Protein 6GPZ (pdb70)

Foldseek 3Di:
DDDDDDDALVCLLPDDDDDDPPDDDVVVVNVVSVVVSVVRVVVVVVVVVVVVVVVVVVVVVD/DDDPDDDALVRLVPDDDDADVDDPDPVVVVVVSVVVNVVRVVVVVVVVVVVVVVVVVVVVVVD

Secondary structure (P-SEA, 3-state):
ccccccccaaaaaabbbbbccccccaaaaaaaaaaaaaaaaaaaaaaaaaaaaaaaaaaaacc/ccccccccaaaaacbbbbbccccccaaaaaaaaaaaaaaaaaaaaaaaaaaaaaaaaaaaac/ccc

InterPro domains:
  IPR007793 DivIVA [PF05103] (8-68)
  IPR007793 DivIVA [PTHR35794] (6-68)
  IPR011229 Cell cycle protein GpsB [MF_02011] (3-94)
  IPR011229 Cell cycle protein GpsB [PIRSF029938] (1-98)
  IPR019933 DivIVA domain [TIGR03544] (8-41)

Organism: Bacillus subtilis (strain 168) (NCBI:txid224308)

B-factor: mean 26.45, std 13.7, range [8.82, 88.57]

Structure (mmCIF, N/CA/C/O backbone):
data_6GPZ
#
_entry.id   6GPZ
#
_cell.length_a   26.577
_cell.length_b   31.415
_cell.length_c   81.032
_cell.angle_alpha   90.00
_cell.angle_beta   92.41
_cell.angle_gamma   90.00
#
_symmetry.space_group_name_H-M   'P 1 21 1'
#
loop_
_entity.id
_entity.type
_entity.pdbx_description
1 polymer 'Cell cycle protein GpsB'
2 polymer LmPBPA1
3 non-polymer 'ZINC ION'
4 non-polymer IMIDAZOLE
5 water water
#
loop_
_atom_site.group_PDB
_atom_site.id
_atom_site.type_symbol
_atom_site.label_atom_id
_atom_site.label_alt_id
_atom_site.label_comp_id
_atom_site.label_asym_id
_atom_site.label_entity_id
_atom_site.label_seq_id
_atom_site.pdbx_PDB_ins_code
_atom_site.Cartn_x
_atom_site.Cartn_y
_atom_site.Cartn_z
_atom_site.occupancy
_atom_site.B_iso_or_equiv
_atom_site.auth_seq_id
_atom_site.auth_comp_id
_atom_site.auth_asym_id
_atom_site.auth_atom_id
_atom_site.pdbx_PDB_model_num
ATOM 1 N N . GLY A 1 1 ? 18.941 10.981 8.795 1.00 45.97 -2 GLY B N 1
ATOM 2 C CA . GLY A 1 1 ? 18.932 9.545 8.554 1.00 43.29 -2 GLY B CA 1
ATOM 3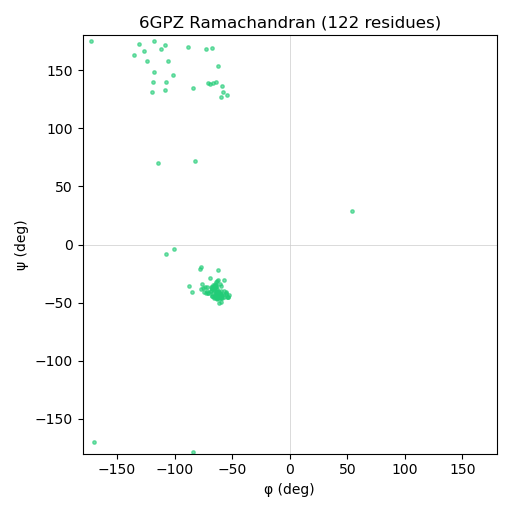 C C . GLY A 1 1 ? 17.937 8.720 9.376 1.00 39.66 -2 GLY B C 1
ATOM 4 O O . GLY A 1 1 ? 17.455 9.164 10.414 1.00 40.88 -2 GLY B O 1
ATOM 5 N N . HIS A 1 2 ? 17.689 7.498 8.894 1.00 34.50 -1 HIS B N 1
ATOM 6 C CA . HIS A 1 2 ? 16.785 6.556 9.548 1.00 32.00 -1 HIS B CA 1
ATOM 7 C C . HIS A 1 2 ? 17.397 6.035 10.835 1.00 30.24 -1 HIS B C 1
ATOM 8 O O . HIS A 1 2 ? 18.598 5.777 10.912 1.00 32.80 -1 HIS B O 1
ATOM 15 N N . MET A 1 3 ? 16.562 5.920 11.859 1.00 28.77 0 MET B N 1
ATOM 16 C CA . MET A 1 3 ? 16.953 5.466 13.179 1.00 36.30 0 MET B CA 1
ATOM 17 C C . MET A 1 3 ? 16.156 4.214 13.481 1.00 25.22 0 MET B C 1
ATOM 18 O O . MET A 1 3 ? 14.932 4.210 13.319 1.00 30.77 0 MET B O 1
ATOM 23 N N . LYS A 1 4 ? 16.838 3.182 13.937 1.00 26.23 5 LYS B N 1
ATOM 24 C CA . LYS A 1 4 ? 16.182 1.914 14.203 1.00 32.19 5 LYS B CA 1
ATOM 25 C C . LYS A 1 4 ? 15.922 1.758 15.700 1.00 26.79 5 LYS B C 1
ATOM 26 O O . LYS A 1 4 ? 16.679 2.262 16.535 1.00 30.84 5 LYS B O 1
ATOM 28 N N . VAL A 1 5 ? 14.810 1.109 16.034 1.00 23.15 6 VAL B N 1
ATOM 29 C CA . VAL A 1 5 ? 14.550 0.756 17.430 1.00 20.34 6 VAL B CA 1
ATOM 30 C C . VAL A 1 5 ? 15.154 -0.609 17.777 1.00 25.48 6 VAL B C 1
ATOM 31 O O . VAL A 1 5 ? 15.564 -1.371 16.895 1.00 30.14 6 VAL B O 1
ATOM 35 N N . LYS A 1 6 ? 15.170 -0.945 19.074 1.00 26.01 7 LYS B N 1
ATOM 36 C CA . LYS A 1 6 ? 15.759 -2.204 19.518 1.00 24.50 7 LYS B CA 1
ATOM 37 C C . LYS A 1 6 ? 14.779 -3.372 19.428 1.00 26.92 7 LYS B C 1
ATOM 38 O O . LYS A 1 6 ? 15.158 -4.479 19.014 1.00 33.28 7 LYS B O 1
ATOM 41 N N . LEU A 1 7 ? 13.523 -3.140 19.790 1.00 20.64 8 LEU B N 1
ATOM 42 C CA . LEU A 1 7 ? 12.498 -4.180 19.915 1.00 18.52 8 LEU B CA 1
ATOM 43 C C . LEU A 1 7 ? 11.412 -4.047 18.860 1.00 22.52 8 LEU B C 1
ATOM 44 O O . LEU A 1 7 ? 11.257 -3.039 18.179 1.00 23.84 8 LEU B O 1
ATOM 49 N N . SER A 1 8 ? 10.588 -5.077 18.750 1.00 28.51 9 SER B N 1
ATOM 50 C CA . SER A 1 8 ? 9.425 -5.029 17.881 1.00 28.44 9 SER B CA 1
ATOM 51 C C . SER A 1 8 ? 8.188 -5.396 18.676 1.00 26.27 9 SER B C 1
ATOM 52 O O . SER A 1 8 ? 8.289 -5.992 19.745 1.00 23.87 9 SER B O 1
ATOM 55 N N . ALA A 1 9 ? 7.011 -5.133 18.096 1.00 22.73 10 ALA B N 1
ATOM 56 C CA . ALA A 1 9 ? 5.771 -5.583 18.741 1.00 21.37 10 ALA B CA 1
ATOM 57 C C . ALA A 1 9 ? 5.800 -7.088 19.038 1.00 22.61 10 ALA B C 1
ATOM 58 O O . ALA A 1 9 ? 5.416 -7.526 20.142 1.00 22.28 10 ALA B O 1
ATOM 60 N N . LYS A 1 10 ? 6.251 -7.907 18.061 1.00 27.00 11 LYS B N 1
ATOM 61 C CA . LYS A 1 10 ? 6.264 -9.361 18.273 1.00 22.69 11 LYS B CA 1
ATOM 62 C C . LYS A 1 10 ? 7.244 -9.766 19.368 1.00 24.44 11 LYS B C 1
ATOM 63 O O . LYS A 1 10 ? 6.945 -10.667 20.161 1.00 27.07 11 LYS B O 1
ATOM 66 N N . GLU A 1 11 ? 8.406 -9.096 19.449 1.00 22.13 12 GLU B N 1
ATOM 67 C CA . GLU A 1 11 ? 9.371 -9.437 20.480 1.00 26.86 12 GLU B CA 1
ATOM 68 C C . GLU A 1 11 ? 8.825 -9.142 21.872 1.00 24.23 12 GLU B C 1
ATOM 69 O O . GLU A 1 11 ? 9.116 -9.879 22.824 1.00 25.95 12 GLU B O 1
ATOM 71 N N . ILE A 1 12 ? 8.017 -8.089 22.006 1.00 17.14 13 ILE B N 1
ATOM 72 C CA . ILE A 1 12 ? 7.416 -7.786 23.321 1.00 16.49 13 ILE B CA 1
ATOM 73 C C . ILE A 1 12 ? 6.276 -8.757 23.636 1.00 17.73 13 ILE B C 1
ATOM 74 O O . ILE A 1 12 ? 6.118 -9.205 24.783 1.00 20.39 13 ILE B O 1
ATOM 79 N N . LEU A 1 13 ? 5.493 -9.132 22.625 1.00 20.85 14 LEU B N 1
ATOM 80 C CA . LEU A 1 13 ? 4.455 -10.140 22.832 1.00 23.33 14 LEU B CA 1
ATOM 81 C C . LEU A 1 13 ? 5.046 -11.432 23.355 1.00 27.27 14 LEU B C 1
ATOM 82 O O . LEU A 1 13 ? 4.458 -12.087 24.228 1.00 27.89 14 LEU B O 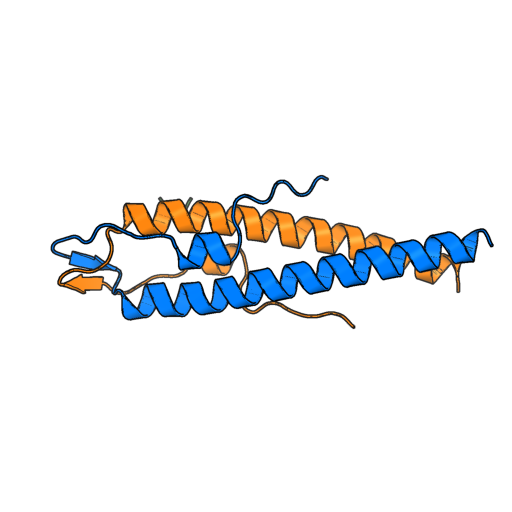1
ATOM 87 N N . GLU A 1 14 ? 6.205 -11.818 22.838 1.00 23.96 15 GLU B N 1
ATOM 88 C CA . GLU A 1 14 ? 6.730 -13.156 23.061 1.00 30.27 15 GLU B CA 1
ATOM 89 C C . GLU A 1 14 ? 7.818 -13.231 24.136 1.00 26.70 15 GLU B C 1
ATOM 90 O O . GLU A 1 14 ? 8.292 -14.329 24.443 1.00 26.75 15 GLU B O 1
ATOM 96 N N . LYS A 1 15 ? 8.225 -12.086 24.701 1.00 25.69 16 LYS B N 1
ATOM 97 C CA . LYS A 1 15 ? 9.250 -12.067 25.729 1.00 24.16 16 LYS B CA 1
ATOM 98 C C . LYS A 1 15 ? 8.817 -12.930 26.892 1.00 27.31 16 LYS B C 1
ATOM 99 O O . LYS A 1 15 ? 7.694 -12.792 27.409 1.00 23.27 16 LYS B O 1
ATOM 105 N N . GLU A 1 16 ? 9.709 -13.801 27.349 1.00 22.92 17 GLU B N 1
ATOM 106 C CA . GLU A 1 16 ? 9.416 -14.595 28.540 1.00 22.07 17 GLU B CA 1
ATOM 107 C C . GLU A 1 16 ? 10.283 -14.057 29.671 1.00 26.80 17 GLU B C 1
ATOM 108 O O . GLU A 1 16 ? 11.470 -13.768 29.458 1.00 27.54 17 GLU B O 1
ATOM 111 N N . PHE A 1 17 ? 9.692 -13.838 30.846 1.00 17.19 18 PHE B N 1
ATOM 112 C CA . PHE A 1 17 ? 10.483 -13.417 32.006 1.00 15.42 18 PHE B CA 1
ATOM 113 C C . PHE A 1 17 ? 10.592 -14.571 32.979 1.00 17.70 18 PHE B C 1
ATOM 114 O O . PHE A 1 17 ? 9.601 -15.240 33.237 1.00 20.87 18 PHE B O 1
ATOM 122 N N . LYS A 1 18 ? 11.762 -14.746 33.567 1.00 13.31 19 LYS B N 1
ATOM 123 C CA . LYS A 1 18 ? 11.772 -15.737 34.622 1.00 14.81 19 LYS B CA 1
ATOM 124 C C . LYS A 1 18 ? 11.056 -15.176 35.836 1.00 11.82 19 LYS B C 1
ATOM 125 O O . LYS A 1 18 ? 10.750 -13.978 35.922 1.00 11.60 19 LYS B O 1
ATOM 131 N N . THR A 1 19 ? 10.790 -16.069 36.766 1.00 11.63 20 THR B N 1
ATOM 132 C CA . THR A 1 19 ? 10.054 -15.686 37.980 1.00 10.41 20 THR B CA 1
ATOM 133 C C . THR A 1 19 ? 10.981 -15.671 39.180 1.00 13.49 20 THR B C 1
ATOM 134 O O . THR A 1 19 ? 12.153 -16.107 39.135 1.00 14.20 20 THR B O 1
ATOM 138 N N . GLY A 1 20 ? 10.406 -15.164 40.290 1.00 9.09 21 GLY B N 1
ATOM 139 C CA . GLY A 1 20 ? 11.143 -15.173 41.551 1.00 10.93 21 GLY B CA 1
ATOM 140 C C . GLY A 1 20 ? 10.256 -14.726 42.680 1.00 11.86 21 GLY B C 1
ATOM 141 O O . GLY A 1 20 ? 9.124 -14.292 42.455 1.00 11.83 21 GLY B O 1
ATOM 142 N N . VAL A 1 21 ? 10.812 -14.805 43.891 1.00 10.69 22 VAL B N 1
ATOM 143 C CA . VAL A 1 21 ? 10.058 -14.383 45.094 1.00 11.80 22 VAL B CA 1
ATOM 144 C C . VAL A 1 21 ? 9.761 -12.879 45.003 1.00 12.22 22 VAL B C 1
ATOM 145 O O . VAL A 1 21 ? 10.607 -12.054 44.621 1.00 12.47 22 VAL B O 1
ATOM 149 N N . ARG A 1 22 ? 8.545 -12.512 45.409 1.00 12.43 23 ARG B N 1
ATOM 150 C CA . ARG A 1 22 ? 8.100 -11.095 45.405 1.00 12.98 23 ARG B CA 1
ATOM 151 C C . ARG A 1 22 ? 8.282 -10.443 44.029 1.00 13.34 23 ARG B C 1
ATOM 152 O O . ARG A 1 22 ? 8.478 -9.212 43.895 1.00 13.86 23 ARG B O 1
ATOM 160 N N . GLY A 1 23 ? 8.220 -11.227 42.959 1.00 10.84 24 GLY B N 1
ATOM 161 C CA . GLY A 1 23 ? 8.205 -10.651 41.642 1.00 12.25 24 GLY B CA 1
ATOM 162 C C . GLY A 1 23 ? 6.899 -9.876 41.377 1.00 10.19 24 GLY B C 1
ATOM 163 O O . GLY A 1 23 ? 5.906 -9.897 42.109 1.00 11.19 24 GLY B O 1
ATOM 164 N N . TYR A 1 24 ? 6.939 -9.129 40.269 1.00 10.42 25 TYR B N 1
ATOM 165 C CA . TYR A 1 24 ? 5.760 -8.366 39.873 1.00 11.11 25 TYR B CA 1
ATOM 166 C C . TYR A 1 24 ? 4.656 -9.313 39.428 1.00 11.67 25 TYR B C 1
ATOM 167 O O . TYR A 1 24 ? 4.913 -10.288 38.725 1.00 11.23 25 TYR B O 1
ATOM 176 N N . LYS A 1 25 ? 3.416 -9.023 39.845 1.00 11.55 26 LYS B N 1
ATOM 177 C CA . LYS A 1 25 ? 2.256 -9.816 39.470 1.00 12.39 26 LYS B CA 1
ATOM 178 C C . LYS A 1 25 ? 2.181 -9.931 37.961 1.00 11.61 26 LYS B C 1
ATOM 179 O O . LYS A 1 25 ? 2.222 -8.927 37.267 1.00 14.23 26 LYS B O 1
ATOM 183 N N . GLN A 1 26 ? 2.055 -11.156 37.472 1.00 13.43 27 GLN B N 1
ATOM 184 C CA . GLN A 1 26 ? 2.188 -11.362 36.030 1.00 13.31 27 GLN B CA 1
ATOM 185 C C . GLN A 1 26 ? 1.119 -10.636 35.263 1.00 14.01 27 GLN B C 1
ATOM 186 O O . GLN A 1 26 ? 1.402 -10.024 34.241 1.00 13.88 27 GLN B O 1
ATOM 192 N N . GLU A 1 27 ? -0.124 -10.685 35.717 1.00 13.91 28 GLU B N 1
ATOM 193 C CA . GLU A 1 27 ? -1.155 -10.060 34.914 1.00 16.82 28 GLU B CA 1
ATOM 194 C C . GLU A 1 27 ? -0.940 -8.561 34.837 1.00 12.72 28 GLU B C 1
ATOM 195 O O . GLU A 1 27 ? -1.277 -7.969 33.814 1.00 15.95 28 GLU B O 1
ATOM 201 N N . ASP A 1 28 ? -0.463 -7.927 35.931 1.00 13.91 29 ASP B N 1
ATOM 202 C CA . ASP A 1 28 ? -0.231 -6.460 35.914 1.00 11.72 29 ASP B CA 1
ATOM 203 C C . ASP A 1 28 ? 0.806 -6.129 34.830 1.00 13.55 29 ASP B C 1
ATOM 204 O O . ASP A 1 28 ? 0.681 -5.119 34.123 1.00 14.76 29 ASP B O 1
ATOM 209 N N . VAL A 1 29 ? 1.896 -6.883 34.788 1.00 11.94 30 VAL B N 1
ATOM 210 C CA . VAL A 1 29 ? 2.917 -6.628 33.779 1.00 11.36 30 VAL B CA 1
ATOM 211 C C . VAL A 1 29 ? 2.367 -6.907 32.389 1.00 12.25 30 VAL B C 1
ATOM 212 O O . VAL A 1 29 ? 2.562 -6.122 31.433 1.00 13.22 30 VAL B O 1
ATOM 216 N N . ASP A 1 30 ? 1.684 -8.036 32.219 1.00 11.24 31 ASP B N 1
ATOM 217 C CA . ASP A 1 30 ? 1.262 -8.439 30.880 1.00 12.49 31 ASP B CA 1
ATOM 218 C C . ASP A 1 30 ? 0.232 -7.458 30.288 1.00 13.67 31 ASP B C 1
ATOM 219 O O . ASP A 1 30 ? 0.302 -7.134 29.083 1.00 13.99 31 ASP B O 1
ATOM 224 N N . GLU A 1 31 ? -0.693 -6.956 31.122 1.00 13.50 32 GLU B N 1
ATOM 225 C CA . GLU A 1 31 ? -1.704 -6.001 30.654 1.00 12.26 32 GLU B CA 1
ATOM 226 C C . GLU A 1 31 ? -1.043 -4.700 30.228 1.00 13.64 32 GLU B C 1
ATOM 227 O O . GLU A 1 31 ? -1.500 -4.041 29.284 1.00 15.24 32 GLU B O 1
ATOM 233 N N . PHE A 1 32 ? 0.005 -4.313 30.933 1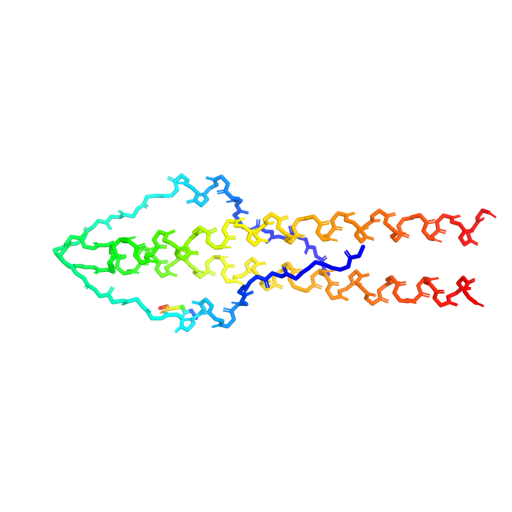.00 12.64 33 PHE B N 1
ATOM 234 C CA . PHE A 1 32 ? 0.683 -3.070 30.591 1.00 13.85 33 PHE B CA 1
ATOM 235 C C . PHE A 1 32 ? 1.514 -3.244 29.326 1.00 13.91 33 PHE B C 1
ATOM 236 O O . PHE A 1 32 ? 1.534 -2.334 28.454 1.00 12.94 33 PHE B O 1
ATOM 244 N N . LEU A 1 33 ? 2.199 -4.394 29.208 1.00 12.32 34 LEU B N 1
ATOM 245 C CA . LEU A 1 33 ? 2.926 -4.676 27.975 1.00 13.50 34 LEU B CA 1
ATOM 246 C C . LEU A 1 33 ? 1.968 -4.754 26.800 1.00 15.09 34 LEU B C 1
ATOM 247 O O . LEU A 1 33 ? 2.353 -4.367 25.685 1.00 14.51 34 LEU B O 1
ATOM 252 N N . ASP A 1 34 ? 0.711 -5.179 27.009 1.00 12.49 35 ASP B N 1
ATOM 253 C CA . ASP A 1 34 ? -0.202 -5.216 25.862 1.00 13.80 35 ASP B CA 1
ATOM 254 C C . ASP A 1 34 ? -0.454 -3.811 25.324 1.00 15.88 35 ASP B C 1
ATOM 255 O O . ASP A 1 34 ? -0.642 -3.633 24.116 1.00 16.16 35 ASP B O 1
ATOM 260 N N . MET A 1 35 ? -0.493 -2.818 26.208 1.00 13.05 36 MET B N 1
ATOM 261 C CA . MET A 1 35 ? -0.676 -1.437 25.764 1.00 15.52 36 MET B CA 1
ATOM 262 C C . MET A 1 35 ? 0.543 -0.966 25.010 1.00 15.87 36 MET B C 1
ATOM 263 O O . MET A 1 35 ? 0.406 -0.265 24.005 1.00 16.19 36 MET B O 1
ATOM 268 N N . ILE A 1 36 ? 1.731 -1.335 25.496 1.00 14.56 37 ILE B N 1
ATOM 269 C CA . ILE A 1 36 ? 2.995 -1.022 24.800 1.00 12.46 37 ILE B CA 1
ATOM 270 C C . ILE A 1 36 ? 3.013 -1.644 23.413 1.00 16.51 37 ILE B C 1
ATOM 271 O O . ILE A 1 36 ? 3.468 -1.013 22.442 1.00 13.20 37 ILE B O 1
ATOM 276 N N . ILE A 1 37 ? 2.572 -2.893 23.291 1.00 13.92 38 ILE B N 1
ATOM 277 C CA . ILE A 1 37 ? 2.564 -3.562 21.992 1.00 15.92 38 ILE B CA 1
ATOM 278 C C . ILE A 1 37 ? 1.731 -2.768 20.996 1.00 18.19 38 ILE B C 1
ATOM 279 O O . ILE A 1 37 ? 2.132 -2.562 19.833 1.00 17.47 38 ILE B O 1
ATOM 284 N N . LYS A 1 38 ? 0.575 -2.287 21.422 1.00 15.93 39 LYS B N 1
ATOM 285 C CA . LYS A 1 38 ? -0.265 -1.539 20.485 1.00 15.87 39 LYS B CA 1
ATOM 286 C C . LYS A 1 38 ? 0.420 -0.243 20.074 1.00 21.31 39 LYS B C 1
ATOM 287 O O . LYS A 1 38 ? 0.311 0.184 18.920 1.00 21.38 39 LYS B O 1
ATOM 290 N N . ASP A 1 39 ? 1.151 0.393 21.007 1.00 16.20 40 ASP B N 1
ATOM 291 C CA . ASP A 1 39 ? 1.918 1.598 20.647 1.00 16.87 40 ASP B CA 1
ATOM 292 C C . ASP A 1 39 ? 3.029 1.265 19.656 1.00 18.25 40 ASP B C 1
ATOM 293 O O . ASP A 1 39 ? 3.245 1.997 18.679 1.00 16.69 40 ASP B O 1
ATOM 298 N N . TYR A 1 40 ? 3.767 0.187 19.878 1.00 14.66 41 TYR B N 1
ATOM 299 C CA . TYR A 1 40 ? 4.748 -0.204 18.852 1.00 16.80 41 TYR B CA 1
ATOM 300 C C . TYR A 1 40 ? 4.083 -0.378 17.483 1.00 19.15 41 TYR B C 1
ATOM 301 O O . TYR A 1 40 ? 4.655 0.040 16.473 1.00 18.57 41 TYR B O 1
ATOM 310 N N . GLU A 1 41 ? 2.893 -1.001 17.429 1.00 16.39 42 GLU B N 1
ATOM 311 C CA . GLU A 1 41 ? 2.212 -1.181 16.147 1.00 18.65 42 GLU B CA 1
ATOM 312 C C . GLU A 1 41 ? 1.840 0.172 15.535 1.00 18.27 42 GLU B C 1
ATOM 313 O O . GLU A 1 41 ? 2.021 0.379 14.316 1.00 17.59 42 GLU B O 1
ATOM 319 N N . THR A 1 42 ? 1.363 1.119 16.367 1.00 17.41 43 THR B N 1
ATOM 320 C CA . THR A 1 42 ? 0.984 2.453 15.887 1.00 17.46 43 THR B CA 1
ATOM 321 C C . THR A 1 42 ? 2.206 3.219 15.377 1.00 18.79 43 THR B C 1
ATOM 322 O O . THR A 1 42 ? 2.172 3.822 14.279 1.00 18.78 43 THR B O 1
ATOM 326 N N . PHE A 1 43 ? 3.307 3.180 16.133 1.00 17.56 44 PHE B N 1
ATOM 327 C CA . PHE A 1 43 ? 4.522 3.868 15.726 1.00 20.46 44 PHE B CA 1
ATOM 328 C C . PHE A 1 43 ? 5.025 3.287 14.418 1.00 27.12 44 PHE B C 1
ATOM 329 O O . PHE A 1 43 ? 5.386 4.036 13.505 1.00 20.53 44 PHE B O 1
ATOM 337 N N . HIS A 1 44 ? 5.063 1.951 14.320 1.00 18.02 45 HIS B N 1
ATOM 338 C CA . HIS A 1 44 ? 5.611 1.319 13.126 1.00 20.18 45 HIS B CA 1
ATOM 339 C C . HIS A 1 44 ? 4.762 1.650 11.902 1.00 22.08 45 HIS B C 1
ATOM 340 O O . HIS A 1 44 ? 5.298 1.968 10.823 1.00 22.81 45 HIS B O 1
ATOM 347 N N . GLN A 1 45 ? 3.434 1.622 12.055 1.00 25.21 46 GLN B N 1
ATOM 348 C CA . GLN A 1 45 ? 2.542 1.975 10.948 1.00 24.47 46 GLN B CA 1
ATOM 349 C C . GLN A 1 45 ? 2.739 3.416 10.505 1.00 24.52 46 GLN B C 1
ATOM 350 O O . GLN A 1 45 ? 2.720 3.707 9.296 1.00 27.67 46 GLN B O 1
ATOM 353 N N . GLU A 1 46 ? 2.939 4.345 11.438 1.00 21.64 47 GLU B N 1
ATOM 354 C CA . GLU A 1 46 ? 3.057 5.728 10.980 1.00 26.90 47 GLU B CA 1
ATOM 355 C C . GLU A 1 46 ? 4.398 5.961 10.298 1.00 22.94 47 GLU B C 1
ATOM 356 O O . GLU A 1 46 ? 4.487 6.746 9.344 1.00 21.75 47 GLU B O 1
ATOM 362 N N . ILE A 1 47 ? 5.453 5.326 10.807 1.00 22.85 48 ILE B N 1
ATOM 363 C CA . ILE A 1 47 ? 6.759 5.424 10.137 1.00 20.51 48 ILE B CA 1
ATOM 364 C C . ILE A 1 47 ? 6.704 4.797 8.749 1.00 22.36 48 ILE B C 1
ATOM 365 O O . ILE A 1 47 ? 7.291 5.337 7.801 1.00 25.02 48 ILE B O 1
ATOM 370 N N . GLU A 1 48 ? 6.011 3.665 8.591 1.00 21.20 49 GLU B N 1
ATOM 371 C CA . GLU A 1 48 ? 5.901 3.065 7.256 1.00 25.59 49 GLU B CA 1
ATOM 372 C C . GLU A 1 48 ? 5.216 4.031 6.281 1.00 26.39 49 GLU B C 1
ATOM 373 O O . GLU A 1 48 ? 5.649 4.195 5.124 1.00 27.30 49 GLU B O 1
ATOM 379 N N . GLU A 1 49 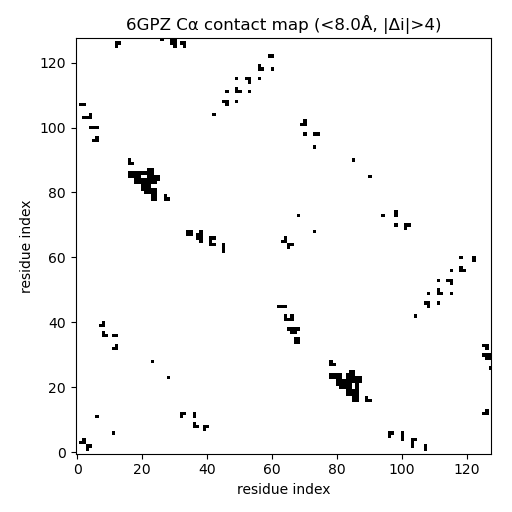? 4.161 4.703 6.755 1.00 26.80 50 GLU B N 1
ATOM 380 C CA . GLU A 1 49 ? 3.414 5.674 5.965 1.00 24.88 50 GLU B CA 1
ATOM 381 C C . GLU A 1 49 ? 4.260 6.905 5.658 1.00 24.62 50 GLU B C 1
ATOM 382 O O . GLU A 1 49 ? 4.277 7.391 4.515 1.00 27.90 50 GLU B O 1
ATOM 388 N N . LEU A 1 50 ? 4.977 7.417 6.655 1.00 24.84 51 LEU B N 1
ATOM 389 C CA . LEU A 1 50 ? 5.816 8.579 6.407 1.00 25.51 51 LEU B CA 1
ATOM 390 C C . LEU A 1 50 ? 6.980 8.231 5.507 1.00 26.92 51 LEU B C 1
ATOM 391 O O . LEU A 1 50 ? 7.378 9.063 4.703 1.00 24.14 51 LEU B O 1
ATOM 396 N N . GLN A 1 51 ? 7.563 7.031 5.629 1.00 22.83 52 GLN B N 1
ATOM 397 C CA . GLN A 1 51 ? 8.702 6.720 4.739 1.00 22.18 52 GLN B CA 1
ATOM 398 C C . GLN A 1 51 ? 8.260 6.488 3.287 1.00 26.63 52 GLN B C 1
ATOM 399 O O . GLN A 1 51 ? 8.977 6.865 2.356 1.00 28.47 52 GLN B O 1
ATOM 405 N N . GLN A 1 52 ? 7.103 5.866 3.063 1.00 26.69 53 GLN B N 1
ATOM 406 C CA . GLN A 1 52 ? 6.606 5.729 1.696 1.00 29.75 53 GLN B CA 1
ATOM 407 C C . GLN A 1 52 ? 6.304 7.093 1.088 1.00 28.92 53 GLN B C 1
ATOM 408 O O . GLN A 1 52 ? 6.547 7.312 -0.099 1.00 30.62 53 GLN B O 1
ATOM 411 N N . GLU A 1 53 ? 5.793 8.029 1.901 1.00 29.51 54 GLU B N 1
ATOM 412 C CA . GLU A 1 53 ? 5.533 9.377 1.411 1.00 28.46 54 GLU B CA 1
ATOM 413 C C . GLU A 1 53 ? 6.836 10.090 1.092 1.00 27.54 54 GLU B C 1
ATOM 414 O O . GLU A 1 53 ? 6.941 10.749 0.053 1.00 28.92 54 GLU B O 1
ATOM 420 N N . ASN A 1 54 ? 7.834 9.949 1.967 1.00 27.79 55 ASN B N 1
ATOM 421 C CA . ASN A 1 54 ? 9.163 10.523 1.761 1.00 27.63 55 ASN B CA 1
ATOM 422 C C . ASN A 1 54 ? 9.774 10.035 0.454 1.00 26.82 55 ASN B C 1
ATOM 423 O O . ASN A 1 54 ? 10.351 10.826 -0.309 1.00 27.11 55 ASN B O 1
ATOM 428 N N . LEU A 1 55 ? 9.678 8.727 0.189 1.00 27.55 56 LEU B N 1
ATOM 429 C CA . LEU A 1 55 ? 10.173 8.192 -1.081 1.00 30.15 56 LEU B CA 1
ATOM 430 C C . LEU A 1 55 ? 9.460 8.817 -2.272 1.00 31.33 56 LEU B C 1
ATOM 431 O O . LEU A 1 55 ? 10.104 9.175 -3.274 1.00 36.22 56 LEU B O 1
ATOM 436 N N . GLN A 1 56 ? 8.136 8.970 -2.194 1.00 33.73 57 GLN B N 1
ATOM 437 C CA . GLN A 1 56 ? 7.399 9.564 -3.315 1.00 34.47 57 GLN B CA 1
ATOM 438 C C . GLN A 1 56 ? 7.822 11.019 -3.556 1.00 33.91 57 GLN B C 1
ATOM 439 O O . GLN A 1 56 ? 8.018 11.440 -4.709 1.00 38.56 57 GLN B O 1
ATOM 441 N N . LEU A 1 57 ? 7.973 11.805 -2.479 1.00 31.78 58 LEU B N 1
ATOM 442 C CA . LEU A 1 57 ? 8.352 13.215 -2.613 1.00 33.42 58 LEU B CA 1
ATOM 443 C C . LEU A 1 57 ? 9.749 13.370 -3.212 1.00 31.63 58 LEU B C 1
ATOM 444 O O . LEU A 1 57 ? 9.982 14.215 -4.101 1.00 32.62 58 LEU B O 1
ATOM 449 N N . LYS A 1 58 ? 10.697 12.564 -2.726 1.00 35.07 59 LYS B N 1
ATOM 450 C CA . LYS A 1 58 ? 12.053 12.586 -3.266 1.00 30.42 59 LYS B CA 1
ATOM 451 C C . LYS A 1 58 ? 12.073 12.176 -4.718 1.00 32.73 59 LYS B C 1
ATOM 452 O O . LYS A 1 58 ? 12.907 12.678 -5.498 1.00 35.39 59 LYS B O 1
ATOM 456 N N . LYS A 1 59 ? 11.153 11.293 -5.118 1.00 34.11 60 LYS B N 1
ATOM 457 C CA . LYS A 1 59 ? 11.113 10.913 -6.534 1.00 36.94 60 LYS B CA 1
ATOM 458 C C . LYS A 1 59 ? 10.603 12.049 -7.410 1.00 38.32 60 LYS B C 1
ATOM 459 O O . LYS A 1 59 ? 11.142 12.277 -8.503 1.00 39.99 60 LYS B O 1
ATOM 461 N N . GLN A 1 60 ? 9.560 12.769 -6.977 1.00 38.02 61 GLN B N 1
ATOM 462 C CA . GLN A 1 60 ? 9.098 13.904 -7.779 1.00 39.69 61 GLN B CA 1
ATOM 463 C C . GLN A 1 60 ? 10.202 14.950 -7.948 1.00 41.20 61 GLN B C 1
ATOM 464 O O . GLN A 1 60 ? 10.327 15.583 -9.007 1.00 41.95 61 GLN B O 1
ATOM 467 N N . LEU A 1 61 ? 11.016 15.142 -6.913 1.00 36.36 62 LEU B N 1
ATOM 468 C CA . LEU A 1 61 ? 12.069 16.149 -6.919 1.00 35.78 62 LEU B CA 1
ATOM 469 C C . LEU A 1 61 ? 13.276 15.699 -7.731 1.00 43.81 62 LEU B C 1
ATOM 470 O O . LEU A 1 61 ? 14.064 16.546 -8.167 1.00 36.94 62 LEU B O 1
ATOM 475 N N . GLU A 1 62 ? 13.413 14.399 -7.971 1.00 37.04 63 GLU B N 1
ATOM 476 C CA . GLU A 1 62 ? 14.381 13.875 -8.912 1.00 38.64 63 GLU B CA 1
ATOM 477 C C . GLU A 1 62 ? 13.773 13.863 -10.307 1.00 41.39 63 GLU B C 1
ATOM 478 O O . GLU A 1 62 ? 14.515 14.002 -11.278 1.00 58.59 63 GLU B O 1
ATOM 484 N N . GLY B 1 1 ? -2.874 6.424 9.084 1.00 71.25 -2 GLY A N 1
ATOM 485 C CA . GLY B 1 1 ? -3.903 6.806 10.043 1.00 72.31 -2 GLY A CA 1
ATOM 486 C C . GLY B 1 1 ? -3.435 7.785 11.110 1.00 74.88 -2 GLY A C 1
ATOM 487 O O . GLY B 1 1 ? -2.431 8.462 10.929 1.00 88.57 -2 GLY A O 1
ATOM 488 N N . HIS B 1 2 ? -4.153 7.865 12.231 1.00 63.43 -1 HIS A N 1
ATOM 489 C CA . HIS B 1 2 ? -3.800 8.820 13.274 1.00 57.85 -1 HIS A CA 1
ATOM 490 C C . HIS B 1 2 ? -2.717 8.251 14.188 1.00 61.87 -1 HIS A C 1
ATOM 491 O O . HIS B 1 2 ? -2.223 7.133 14.012 1.00 66.68 -1 HIS A O 1
ATOM 498 N N . MET B 1 3 ? -2.346 9.033 15.190 1.00 62.79 0 MET A N 1
ATOM 499 C CA . MET B 1 3 ? -1.338 8.628 16.159 1.00 62.93 0 MET A CA 1
ATOM 500 C C . MET B 1 3 ? -2.013 8.499 17.521 1.00 58.08 0 MET A C 1
ATOM 501 O O . MET B 1 3 ? -1.795 9.318 18.426 1.00 58.62 0 MET A O 1
ATOM 506 N N . LYS B 1 4 ? -2.855 7.468 17.654 1.00 50.14 5 LYS A N 1
ATOM 507 C CA . LYS B 1 4 ? -3.517 7.142 18.922 1.00 49.51 5 LYS A CA 1
ATOM 508 C C . LYS B 1 4 ? -2.574 6.326 1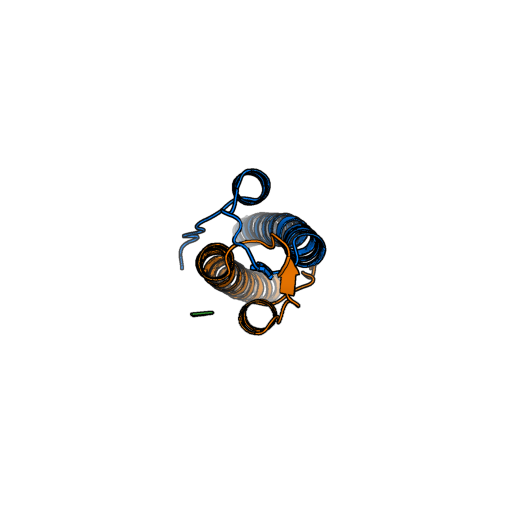9.819 1.00 38.39 5 LYS A C 1
ATOM 509 O O . LYS B 1 4 ? -2.763 5.134 20.070 1.00 45.03 5 LYS A O 1
ATOM 511 N N . VAL B 1 5 ? -1.562 7.012 20.334 1.00 35.07 6 VAL A N 1
ATOM 512 C CA . VAL B 1 5 ? -0.560 6.415 21.218 1.00 30.53 6 VAL A CA 1
ATOM 513 C C . VAL B 1 5 ? -1.064 6.394 22.668 1.00 28.98 6 VAL A C 1
ATOM 514 O O . VAL B 1 5 ? -1.634 7.364 23.178 1.00 39.78 6 VAL A O 1
ATOM 518 N N . LYS B 1 6 ? -0.883 5.274 23.330 1.00 22.06 7 LYS A N 1
ATOM 519 C CA . LYS B 1 6 ? -1.496 5.066 24.650 1.00 27.92 7 LYS A CA 1
ATOM 520 C C . LYS B 1 6 ? -0.632 5.580 25.789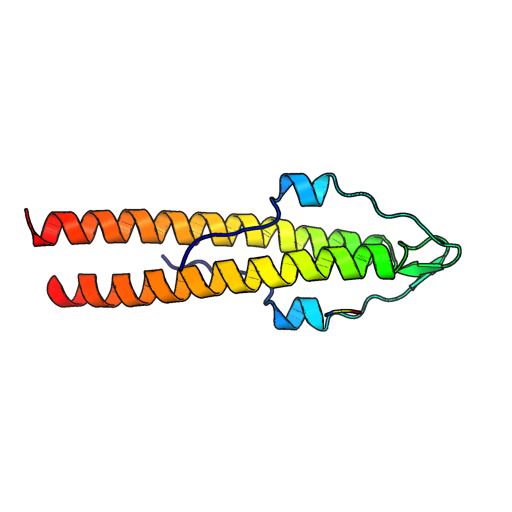 1.00 31.03 7 LYS A C 1
ATOM 521 O O . LYS B 1 6 ? -1.154 6.056 26.80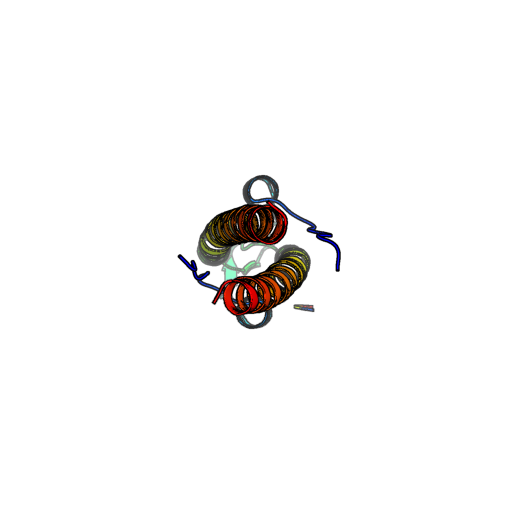8 1.00 31.58 7 LYS A O 1
ATOM 527 N N . LEU B 1 7 ? 0.680 5.460 25.663 1.00 19.03 8 LEU A N 1
ATOM 528 C CA . LEU B 1 7 ? 1.594 5.687 26.782 1.00 20.00 8 LEU A CA 1
ATOM 529 C C . LEU B 1 7 ? 2.720 6.620 26.371 1.00 23.58 8 LEU A C 1
ATOM 530 O O . LEU B 1 7 ? 2.839 7.042 25.232 1.00 22.81 8 LEU A O 1
ATOM 535 N N . SER B 1 8 ? 3.508 7.010 27.363 1.00 26.04 9 SER A N 1
ATOM 536 C CA . SER B 1 8 ? 4.635 7.897 27.177 1.00 24.53 9 SER A CA 1
ATOM 537 C C . SER B 1 8 ? 5.759 7.303 27.963 1.00 20.90 9 SER A C 1
ATOM 538 O O . SER B 1 8 ? 5.533 6.471 28.831 1.00 18.71 9 SER A O 1
ATOM 541 N N . ALA B 1 9 ? 6.974 7.726 27.676 1.00 19.94 10 ALA A N 1
ATOM 542 C CA . ALA B 1 9 ? 8.101 7.205 28.444 1.00 19.05 10 ALA A CA 1
ATOM 543 C C . ALA B 1 9 ? 7.929 7.522 29.927 1.00 17.13 10 ALA A C 1
ATOM 544 O O . ALA B 1 9 ? 8.241 6.691 30.787 1.00 15.73 10 ALA A O 1
ATOM 546 N N . LYS B 1 10 ? 7.437 8.737 30.230 1.00 16.19 11 LYS A N 1
ATOM 547 C CA . LYS B 1 10 ? 7.216 9.101 31.643 1.00 15.76 11 LYS A CA 1
ATOM 548 C C . LYS B 1 10 ? 6.181 8.173 32.305 1.00 16.10 11 LYS A C 1
ATOM 549 O O . LYS B 1 10 ? 6.359 7.762 33.459 1.00 14.17 11 LYS A O 1
ATOM 555 N N . GLU B 1 11 ? 5.086 7.826 31.604 1.00 15.11 12 GLU A N 1
ATOM 556 C CA . GLU B 1 11 ? 4.095 6.912 32.190 1.00 14.66 12 GLU A CA 1
ATOM 557 C C . GLU B 1 11 ? 4.681 5.531 32.431 1.00 13.27 12 GLU A C 1
ATOM 558 O O . GLU B 1 11 ? 4.334 4.839 33.411 1.00 13.68 12 GLU A O 1
ATOM 564 N N . ILE B 1 12 ? 5.610 5.128 31.583 1.00 13.09 13 ILE A N 1
ATOM 565 C CA . ILE B 1 12 ? 6.236 3.825 31.797 1.00 12.11 13 ILE A CA 1
ATOM 566 C C . ILE B 1 12 ? 7.161 3.863 33.018 1.00 14.29 13 ILE A C 1
ATOM 567 O O . ILE B 1 12 ? 7.191 2.957 33.837 1.00 14.69 13 ILE A O 1
ATOM 572 N N . LEU B 1 13 ? 7.917 4.937 33.173 1.00 13.16 14 LEU A N 1
ATOM 573 C CA . LEU B 1 13 ? 8.737 5.103 34.362 1.00 14.12 14 LEU A CA 1
ATOM 574 C C . LEU B 1 13 ? 7.900 5.114 35.637 1.00 15.93 14 LEU A C 1
ATOM 575 O O . LEU B 1 13 ? 8.286 4.544 36.671 1.00 14.88 14 LEU A O 1
ATOM 580 N N . GLU B 1 14 ? 6.775 5.810 35.614 1.00 12.19 15 GLU A N 1
ATOM 581 C CA . GLU B 1 14 ? 5.964 5.983 36.830 1.00 12.31 15 GLU A CA 1
ATOM 582 C C . GLU B 1 14 ? 5.122 4.747 37.190 1.00 11.66 15 GLU A C 1
ATOM 583 O O . GLU B 1 14 ? 4.734 4.612 38.363 1.00 13.03 15 GLU A O 1
ATOM 589 N N . LYS B 1 15 ? 4.853 3.844 36.231 1.00 12.20 16 LYS A N 1
ATOM 590 C CA . LYS B 1 15 ? 3.991 2.684 36.473 1.00 10.93 16 LYS A CA 1
ATOM 591 C C . LYS B 1 15 ? 4.521 1.806 37.585 1.00 10.27 16 LYS A C 1
ATOM 592 O O . LYS B 1 15 ? 5.724 1.524 37.660 1.00 11.39 16 LYS A O 1
ATOM 598 N N . GLU B 1 16 ? 3.615 1.369 38.448 1.00 11.18 17 GLU A N 1
ATOM 599 C CA . GLU B 1 16 ? 3.963 0.445 39.519 1.00 12.02 17 GLU A CA 1
ATOM 600 C C . GLU B 1 16 ? 3.181 -0.822 39.301 1.00 14.30 17 GLU A C 1
ATOM 601 O O . GLU B 1 16 ? 2.095 -0.803 38.738 1.00 14.71 17 GLU A O 1
ATOM 607 N N . PHE B 1 17 ? 3.768 -1.941 39.702 1.00 13.35 18 PHE A N 1
ATOM 608 C CA . PHE B 1 17 ? 3.086 -3.223 39.640 1.00 11.06 18 PHE A CA 1
ATOM 609 C C . PHE B 1 17 ? 2.961 -3.798 41.039 1.00 13.54 18 PHE A C 1
ATOM 610 O O . PHE B 1 17 ? 3.902 -3.728 41.819 1.00 16.53 18 PHE A O 1
ATOM 618 N N . LYS B 1 18 ? 1.824 -4.383 41.311 1.00 10.88 19 LYS A N 1
ATOM 619 C CA . LYS B 1 18 ? 1.715 -5.144 42.560 1.00 11.71 19 LYS A CA 1
ATOM 620 C C . LYS B 1 18 ? 2.699 -6.309 42.539 1.00 16.41 19 LYS A C 1
ATOM 621 O O . LYS B 1 18 ? 3.045 -6.813 41.471 1.00 16.97 19 LYS A O 1
ATOM 624 N N . THR B 1 19 ? 3.126 -6.753 43.736 1.00 14.44 20 THR A N 1
ATOM 625 C CA . THR B 1 19 ? 3.974 -7.941 43.803 1.00 16.83 20 THR A CA 1
ATOM 626 C C . THR B 1 19 ? 3.140 -9.095 44.312 1.00 18.75 20 THR A C 1
ATOM 627 O O . THR B 1 19 ? 2.100 -8.890 44.914 1.00 18.40 20 THR A O 1
ATOM 631 N N . GLY B 1 20 ? 3.591 -10.317 44.007 1.00 12.81 21 GLY A N 1
ATOM 632 C CA . GLY B 1 20 ? 2.964 -11.508 44.564 1.00 13.78 21 GLY A CA 1
ATOM 633 C C . GLY B 1 20 ? 3.974 -12.264 45.408 1.00 14.13 21 GLY A C 1
ATOM 634 O O . GLY B 1 20 ? 5.141 -11.880 45.504 1.00 16.93 21 GLY A O 1
ATOM 635 N N . VAL B 1 21 ? 3.507 -13.319 46.053 1.00 12.78 22 VAL A N 1
ATOM 636 C CA . VAL B 1 21 ? 4.490 -14.190 46.707 1.00 14.61 22 VAL A CA 1
ATOM 637 C C . VAL B 1 21 ? 5.545 -14.586 45.698 1.00 14.80 22 VAL A C 1
ATOM 638 O O . VAL B 1 21 ? 6.742 -14.694 46.010 1.00 13.26 22 VAL A O 1
ATOM 642 N N . ARG B 1 22 ? 5.089 -14.931 44.480 1.00 12.69 23 ARG A N 1
ATOM 643 C CA . ARG B 1 22 ? 5.957 -15.035 43.302 1.00 12.23 23 ARG A CA 1
ATOM 644 C C . ARG B 1 22 ? 5.428 -14.139 42.198 1.00 11.63 23 ARG A C 1
ATOM 645 O O . ARG B 1 22 ? 4.216 -13.837 42.135 1.00 14.85 23 ARG A O 1
ATOM 653 N N . GLY B 1 23 ? 6.324 -13.789 41.298 1.00 11.08 24 GLY A N 1
ATOM 654 C CA . GLY B 1 23 ? 5.944 -13.028 40.107 1.00 10.69 24 GLY A CA 1
ATOM 655 C C . GLY B 1 23 ? 7.092 -12.978 39.149 1.00 10.40 24 GLY A C 1
ATOM 656 O O . GLY B 1 23 ? 8.094 -13.636 39.350 1.00 10.87 24 GLY A O 1
ATOM 657 N N . TYR B 1 24 ? 6.962 -12.145 38.099 1.00 10.07 25 TYR A N 1
ATOM 658 C CA . TYR B 1 24 ? 8.102 -11.969 37.198 1.00 11.05 25 TYR A CA 1
ATOM 659 C C . TYR B 1 24 ? 9.266 -11.265 37.909 1.00 9.37 25 TYR A C 1
ATOM 660 O O . TYR B 1 24 ? 9.088 -10.305 38.689 1.00 10.26 25 TYR A O 1
ATOM 669 N N . LYS B 1 25 ? 10.472 -11.721 37.652 1.00 9.55 26 LYS A N 1
ATOM 670 C CA . LYS B 1 25 ? 11.616 -11.184 38.354 1.00 11.68 26 LYS A CA 1
ATOM 671 C C . LYS B 1 25 ? 11.712 -9.678 38.072 1.00 10.51 26 LYS A C 1
ATOM 672 O O . LYS B 1 25 ? 11.709 -9.263 36.905 1.00 11.87 26 LYS A O 1
ATOM 678 N N . GLN B 1 26 ? 11.786 -8.874 39.123 1.00 8.82 27 GLN A N 1
ATOM 679 C CA . GLN B 1 26 ? 11.690 -7.427 38.906 1.00 9.98 27 GLN A CA 1
ATOM 680 C C . GLN B 1 26 ? 12.841 -6.875 38.065 1.00 12.86 27 GLN A C 1
ATOM 681 O O . GLN B 1 26 ? 12.652 -5.958 37.248 1.00 10.56 27 GLN A O 1
ATOM 687 N N . GLU B 1 27 ? 14.052 -7.393 38.285 1.00 9.85 28 GLU A N 1
ATOM 688 C CA . GLU B 1 27 ? 15.216 -6.943 37.531 1.00 10.99 28 GLU A CA 1
ATOM 689 C C . GLU B 1 27 ? 14.964 -7.066 36.029 1.00 11.27 28 GLU A C 1
ATOM 690 O O . GLU B 1 27 ? 15.231 -6.129 35.262 1.00 11.64 28 GLU A O 1
ATOM 696 N N . ASP B 1 28 ? 14.420 -8.194 35.625 1.00 12.06 29 ASP A N 1
ATOM 697 C CA . ASP B 1 28 ? 14.273 -8.521 34.214 1.00 14.03 29 ASP A CA 1
ATOM 698 C C . ASP B 1 28 ? 13.183 -7.675 33.576 1.00 12.18 29 ASP A C 1
ATOM 699 O O . ASP B 1 28 ? 13.343 -7.207 32.427 1.00 13.15 29 ASP A O 1
ATOM 704 N N . VAL B 1 29 ? 12.069 -7.488 34.290 1.00 10.28 30 VAL A N 1
ATOM 705 C CA . VAL B 1 29 ? 11.020 -6.624 33.767 1.00 9.38 30 VAL A CA 1
ATOM 706 C C . VAL B 1 29 ? 11.535 -5.189 33.660 1.00 11.43 30 VAL A C 1
ATOM 707 O O . VAL B 1 29 ? 11.329 -4.530 32.638 1.00 11.22 30 VAL A O 1
ATOM 711 N N . ASP B 1 30 ? 12.199 -4.691 34.701 1.00 10.48 31 ASP A N 1
ATOM 712 C CA . ASP B 1 30 ? 12.621 -3.274 34.674 1.00 10.25 31 ASP A CA 1
ATOM 713 C C . ASP B 1 30 ? 13.620 -3.041 33.531 1.00 10.61 31 ASP A C 1
ATOM 714 O O . ASP B 1 30 ? 13.626 -1.979 32.884 1.00 11.08 31 ASP A O 1
ATOM 719 N N . GLU B 1 31 ? 14.553 -3.991 33.321 1.00 11.66 32 GLU A N 1
ATOM 720 C CA . GLU B 1 31 ? 15.554 -3.782 32.284 1.00 11.97 32 GLU A CA 1
ATOM 721 C C . GLU B 1 31 ? 14.929 -3.841 30.908 1.00 11.57 32 GLU A C 1
ATOM 722 O O . GLU B 1 31 ? 15.383 -3.124 29.981 1.00 12.75 32 GLU A O 1
ATOM 728 N N . PHE B 1 32 ? 13.843 -4.614 30.771 1.00 11.32 33 PHE A N 1
ATOM 729 C CA . PHE B 1 32 ? 13.118 -4.641 29.491 1.00 11.13 33 PHE A CA 1
ATOM 730 C C . PHE B 1 32 ? 12.371 -3.332 29.277 1.00 11.29 33 PHE A C 1
ATOM 731 O O . PHE B 1 32 ? 12.374 -2.791 28.156 1.00 11.75 33 PHE A O 1
ATOM 739 N N . LEU B 1 33 ? 11.780 -2.796 30.355 1.00 10.38 34 LEU A N 1
ATOM 740 C CA . LEU B 1 33 ? 11.128 -1.468 30.279 1.00 9.52 34 LEU A CA 1
ATOM 741 C C . LEU B 1 33 ? 12.126 -0.394 29.893 1.00 10.19 34 LEU A C 1
ATOM 742 O O . LEU B 1 33 ? 11.756 0.565 29.175 1.00 12.97 34 LEU A O 1
ATOM 747 N N . ASP B 1 34 ? 13.387 -0.525 30.332 1.00 10.94 35 ASP A N 1
ATOM 748 C CA . ASP B 1 34 ? 14.377 0.505 29.974 1.00 12.31 35 ASP A CA 1
ATOM 749 C C . ASP B 1 34 ? 14.578 0.516 28.486 1.00 13.84 35 ASP A C 1
ATOM 750 O O . ASP B 1 34 ? 14.687 1.584 27.889 1.00 13.69 35 ASP A O 1
ATOM 755 N N . MET B 1 35 ? 14.649 -0.660 27.877 1.00 13.47 36 MET A N 1
ATOM 756 C CA . MET B 1 35 ? 14.813 -0.732 26.434 1.00 13.21 36 MET A CA 1
ATOM 757 C C . MET B 1 35 ? 13.629 -0.104 25.723 1.00 12.31 36 MET A C 1
ATOM 758 O O . MET B 1 35 ? 13.782 0.563 24.670 1.00 14.76 36 MET A O 1
ATOM 763 N N . ILE B 1 36 ? 12.444 -0.409 26.222 1.00 12.05 37 ILE A N 1
ATOM 764 C CA . ILE B 1 36 ? 11.199 0.123 25.679 1.00 11.10 37 ILE A CA 1
ATOM 765 C C . ILE B 1 36 ? 11.197 1.662 25.748 1.00 13.67 37 ILE A C 1
ATOM 766 O O . ILE B 1 36 ? 10.792 2.326 24.796 1.00 14.39 37 ILE A O 1
ATOM 771 N N . ILE B 1 37 ? 11.520 2.247 26.911 1.00 11.72 38 ILE A N 1
ATOM 772 C CA . ILE B 1 37 ? 11.561 3.712 27.049 1.00 11.82 38 ILE A CA 1
ATOM 773 C C . ILE B 1 37 ? 12.498 4.301 26.007 1.00 15.36 38 ILE A C 1
ATOM 774 O O . ILE B 1 37 ? 12.209 5.335 25.392 1.00 15.91 38 ILE A O 1
ATOM 779 N N . LYS B 1 38 ? 13.647 3.662 25.819 1.00 14.16 39 LYS A N 1
ATOM 780 C CA . LYS B 1 38 ? 14.591 4.165 24.836 1.00 15.11 39 LYS A CA 1
ATOM 781 C C . LYS B 1 38 ? 14.004 4.088 23.421 1.00 18.88 39 LYS A C 1
ATOM 782 O O . LYS B 1 38 ? 14.193 5.029 22.608 1.00 18.94 39 LYS A O 1
ATOM 788 N N . ASP B 1 39 ? 13.222 3.042 23.131 1.00 15.05 40 ASP A N 1
ATOM 789 C CA . ASP B 1 39 ? 12.558 2.940 21.818 1.00 15.85 40 ASP A CA 1
ATOM 790 C C . ASP B 1 39 ? 11.474 4.002 21.630 1.00 18.04 40 ASP A C 1
ATOM 791 O O . ASP B 1 39 ? 11.309 4.532 20.521 1.00 17.04 40 ASP A O 1
ATOM 796 N N . TYR B 1 40 ? 10.688 4.301 22.670 1.00 16.03 41 TYR A N 1
ATOM 797 C CA . TYR B 1 40 ? 9.700 5.380 22.520 1.00 17.95 41 TYR A CA 1
ATOM 798 C C . TYR B 1 40 ? 10.388 6.674 22.082 1.00 19.77 41 TYR A C 1
ATOM 799 O O . TYR B 1 40 ? 9.849 7.408 21.261 1.00 21.04 41 TYR A O 1
ATOM 808 N N . GLU B 1 41 ? 11.558 6.965 22.648 1.00 18.10 42 GLU A N 1
ATOM 809 C CA . GLU B 1 41 ? 12.324 8.163 22.268 1.00 18.68 42 GLU A CA 1
ATOM 810 C C . GLU B 1 41 ? 12.763 8.098 20.814 1.00 21.45 42 GLU A C 1
ATOM 811 O O . GLU B 1 41 ? 12.641 9.081 20.060 1.00 22.58 42 GLU A O 1
ATOM 814 N N . THR B 1 42 ? 13.288 6.946 20.407 1.00 17.58 43 THR A N 1
ATOM 815 C CA . THR B 1 42 ? 13.698 6.748 19.019 1.00 19.16 43 THR A CA 1
ATOM 816 C C . THR B 1 42 ? 12.527 6.884 18.055 1.00 20.97 43 THR A C 1
ATOM 817 O O . THR B 1 42 ? 12.632 7.610 17.058 1.00 19.19 43 THR A O 1
ATOM 821 N N . PHE B 1 43 ? 11.419 6.193 18.323 1.00 19.84 44 PHE A N 1
ATOM 822 C CA . PHE B 1 43 ? 10.235 6.337 17.474 1.00 19.25 44 PHE A CA 1
ATOM 823 C C . PHE B 1 43 ? 9.824 7.792 17.330 1.00 22.34 44 PHE A C 1
ATOM 824 O O . PHE B 1 43 ? 9.483 8.257 16.231 1.00 19.41 44 PHE A O 1
ATOM 832 N N . HIS B 1 44 ? 9.803 8.522 18.440 1.00 19.35 45 HIS A N 1
ATOM 833 C CA . HIS B 1 44 ? 9.433 9.931 18.373 1.00 23.96 45 HIS A CA 1
ATOM 834 C C . HIS B 1 44 ? 10.357 10.725 17.474 1.00 24.60 45 HIS A C 1
ATOM 835 O O . HIS B 1 44 ? 9.902 11.536 16.659 1.00 24.02 45 HIS A O 1
ATOM 842 N N . GLN B 1 45 ? 11.658 10.529 17.627 1.00 19.78 46 GLN A N 1
ATOM 843 C CA . GLN B 1 45 ? 12.617 11.305 16.830 1.00 22.84 46 GLN A CA 1
ATOM 844 C C . GLN B 1 45 ? 12.528 10.948 15.369 1.00 20.30 46 GLN A C 1
ATOM 845 O O . GLN B 1 45 ? 12.711 11.811 14.490 1.00 24.52 46 GLN A O 1
ATOM 851 N N . GLU B 1 46 ? 12.258 9.675 15.082 1.00 21.06 47 GLU A N 1
ATOM 852 C CA . GLU B 1 46 ? 12.116 9.287 13.687 1.00 21.32 47 GLU A CA 1
ATOM 853 C C . GLU B 1 46 ? 10.884 9.913 13.055 1.00 22.29 47 GLU A C 1
ATOM 854 O O . GLU B 1 46 ? 10.937 10.382 11.910 1.00 23.44 47 GLU A O 1
ATOM 860 N N . ILE B 1 47 ? 9.746 9.888 13.772 1.00 20.43 48 ILE A N 1
ATOM 861 C CA . ILE B 1 47 ? 8.519 10.482 13.249 1.00 21.63 48 ILE A CA 1
ATOM 862 C C . ILE B 1 47 ? 8.698 11.983 13.070 1.00 25.29 48 ILE A C 1
ATOM 863 O O . ILE B 1 47 ? 8.290 12.552 12.048 1.00 22.14 48 ILE A O 1
ATOM 868 N N . GLU B 1 48 ? 9.308 12.653 14.044 1.00 20.95 49 GLU A N 1
ATOM 869 C CA . GLU B 1 48 ? 9.526 14.097 13.889 1.00 20.46 49 GLU A CA 1
ATOM 870 C C . GLU B 1 48 ? 10.425 14.405 12.694 1.00 20.47 49 GLU A C 1
ATOM 871 O O . GLU B 1 48 ? 10.147 15.346 11.931 1.00 23.57 49 GLU A O 1
ATOM 874 N N . GLU B 1 49 ? 11.495 13.623 12.506 1.00 21.02 50 GLU A N 1
ATOM 875 C CA . GLU B 1 49 ? 12.398 13.863 11.377 1.00 24.41 50 GLU A CA 1
ATOM 876 C C . GLU B 1 49 ? 11.669 13.695 10.045 1.00 24.19 50 GLU A C 1
ATOM 877 O O . GLU B 1 49 ? 11.803 14.539 9.150 1.00 25.90 50 GLU A O 1
ATOM 883 N N . LEU B 1 50 ? 10.870 12.638 9.906 1.00 23.21 51 LEU A N 1
ATOM 884 C CA . LEU B 1 50 ? 10.151 12.402 8.651 1.00 22.11 51 LEU A CA 1
ATOM 885 C C . LEU B 1 50 ? 9.078 13.458 8.401 1.00 26.03 51 LEU A C 1
ATOM 886 O O . LEU B 1 50 ? 8.805 13.836 7.250 1.00 24.95 51 LEU A O 1
ATOM 891 N N . GLN B 1 51 ? 8.414 13.904 9.457 1.00 25.74 52 GLN A N 1
ATOM 892 C CA . GLN B 1 51 ? 7.356 14.874 9.256 1.00 24.14 52 GLN A CA 1
ATOM 893 C C . GLN B 1 51 ? 7.939 16.195 8.783 1.00 29.59 52 GLN A C 1
ATOM 894 O O . GLN B 1 51 ? 7.380 16.855 7.892 1.00 29.15 52 GLN A O 1
ATOM 900 N N . GLN B 1 52 ? 9.093 16.569 9.329 1.00 24.61 53 GLN A N 1
ATOM 901 C CA . GLN B 1 52 ? 9.644 17.854 8.915 1.00 29.45 53 GLN A CA 1
ATOM 902 C C . GLN B 1 52 ? 10.295 17.743 7.547 1.00 27.21 53 GLN A C 1
ATOM 903 O O . GLN B 1 52 ? 10.186 18.662 6.723 1.00 28.51 53 GLN A O 1
ATOM 906 N N . GLU B 1 53 ? 10.970 16.622 7.286 1.00 24.67 54 GLU A N 1
ATOM 907 C CA . GLU B 1 53 ? 11.545 16.380 5.965 1.00 26.10 54 GLU A CA 1
ATOM 908 C C . GLU B 1 53 ? 10.461 16.384 4.898 1.00 26.92 54 GLU A C 1
ATOM 909 O O . GLU B 1 53 ? 10.633 16.988 3.846 1.00 27.97 54 GLU A O 1
ATOM 915 N N . ASN B 1 54 ? 9.333 15.698 5.158 1.00 26.16 55 ASN A N 1
ATOM 916 C CA . ASN B 1 54 ? 8.278 15.637 4.145 1.00 26.01 55 ASN A CA 1
ATOM 917 C C . ASN B 1 54 ? 7.640 17.003 3.933 1.00 25.97 55 ASN A C 1
ATOM 918 O O . ASN B 1 54 ? 7.256 17.352 2.809 1.00 28.24 55 ASN A O 1
ATOM 923 N N . LEU B 1 55 ? 7.480 17.775 5.009 1.00 28.98 56 LEU A N 1
ATOM 924 C CA . LEU B 1 55 ? 6.973 19.139 4.868 1.00 29.55 56 LEU A CA 1
ATOM 925 C C . LEU B 1 55 ? 7.880 19.950 3.968 1.00 26.63 56 LEU A C 1
ATOM 926 O O . LEU B 1 55 ? 7.418 20.686 3.090 1.00 30.58 56 LEU A O 1
ATOM 931 N N . GLN B 1 56 ? 9.187 19.844 4.200 1.00 32.70 57 GLN A N 1
ATOM 932 C CA . GLN B 1 56 ? 10.139 20.642 3.445 1.00 32.59 57 GLN A CA 1
ATOM 933 C C . GLN B 1 56 ? 10.113 20.257 1.971 1.00 29.66 57 GLN A C 1
ATOM 934 O O . GLN B 1 56 ? 10.250 21.123 1.096 1.00 31.37 57 GLN A O 1
ATOM 936 N N . LEU B 1 57 ? 9.925 18.959 1.675 1.00 29.62 58 LEU A N 1
ATOM 937 C CA . LEU B 1 57 ? 9.946 18.537 0.271 1.00 31.49 58 LEU A CA 1
ATOM 938 C C . LEU B 1 57 ? 8.655 18.924 -0.434 1.00 31.59 58 LEU A C 1
ATOM 939 O O . LEU B 1 57 ? 8.664 19.266 -1.624 1.00 33.28 58 LEU A O 1
ATOM 944 N N . LYS B 1 58 ? 7.547 18.895 0.284 1.00 35.05 59 LYS A N 1
ATOM 945 C CA . LYS B 1 58 ? 6.286 19.336 -0.269 1.00 30.78 59 LYS A CA 1
ATOM 946 C C . LYS B 1 58 ? 6.352 20.810 -0.618 1.00 31.09 59 LYS A C 1
ATOM 947 O O . LYS B 1 58 ? 5.984 21.203 -1.723 1.00 34.69 59 LYS A O 1
ATOM 950 N N . LYS B 1 59 ? 6.873 21.635 0.298 1.00 33.68 60 LYS A N 1
ATOM 951 C CA . LYS B 1 59 ? 6.995 23.073 0.030 1.00 30.96 60 LYS A CA 1
ATOM 952 C C . LYS B 1 59 ? 7.895 23.360 -1.163 1.00 32.90 60 LYS A C 1
ATOM 953 O O . LYS B 1 59 ? 7.618 24.258 -1.957 1.00 33.48 60 LYS A O 1
ATOM 955 N N . GLN B 1 60 ? 8.993 22.636 -1.286 1.00 37.34 61 GLN A N 1
ATOM 956 C CA . GLN B 1 60 ? 9.891 22.891 -2.395 1.00 35.00 61 GLN A CA 1
ATOM 957 C C . GLN B 1 60 ? 9.229 22.532 -3.726 1.00 36.21 61 GLN A C 1
ATOM 958 O O . GLN B 1 60 ? 9.357 23.270 -4.711 1.00 37.95 61 GLN A O 1
ATOM 964 N N . LEU B 1 61 ? 8.450 21.440 -3.760 1.00 36.86 62 LEU A N 1
ATOM 965 C CA . LEU B 1 61 ? 7.782 21.036 -4.999 1.00 37.74 62 LEU A CA 1
ATOM 966 C C . LEU B 1 61 ? 6.904 22.149 -5.536 1.00 41.67 62 LEU A C 1
ATOM 967 O O . LEU B 1 61 ? 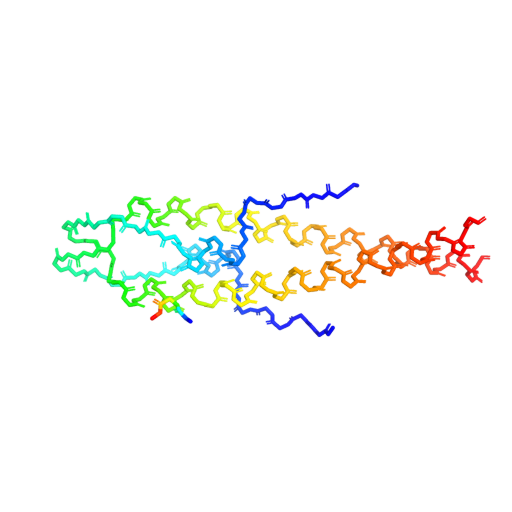6.752 22.297 -6.759 1.00 44.97 62 LEU A O 1
ATOM 972 N N . GLU B 1 62 ? 6.358 22.977 -4.658 1.00 39.94 63 GLU A N 1
ATOM 973 C CA . GLU B 1 62 ? 5.445 24.007 -5.106 1.00 36.88 63 GLU A CA 1
ATOM 974 C C . GLU B 1 62 ? 6.042 25.409 -5.058 1.00 36.91 63 GLU A C 1
ATOM 975 O O . GLU B 1 62 ? 5.448 26.327 -5.625 1.00 40.06 63 GLU A O 1
ATOM 981 N N . GLU B 1 63 ? 7.234 25.589 -4.484 1.00 39.51 64 GLU A N 1
ATOM 982 C CA . GLU B 1 63 ? 7.892 26.910 -4.445 1.00 37.30 64 GLU A CA 1
ATOM 983 C C . GLU B 1 63 ? 9.230 26.937 -5.223 1.00 44.74 64 GLU A C 1
ATOM 984 O O . GLU B 1 63 ? 9.236 26.917 -6.445 1.00 44.72 64 GLU A O 1
ATOM 987 N N . THR C 2 7 ? -2.975 -10.983 22.801 1.00 43.78 7 THR E N 1
ATOM 988 C CA . THR C 2 7 ? -2.578 -10.386 24.081 1.00 39.30 7 THR E CA 1
ATOM 989 C C . THR C 2 7 ? -1.551 -11.263 24.771 1.00 30.56 7 THR E C 1
ATOM 990 O O . THR C 2 7 ? -1.546 -12.491 24.622 1.00 36.87 7 THR E O 1
ATOM 994 N N . ARG C 2 8 ? -0.726 -10.652 25.590 1.00 27.35 8 ARG E N 1
ATOM 995 C CA . ARG C 2 8 ? 0.130 -11.451 26.430 1.00 35.04 8 ARG E CA 1
ATOM 996 C C . ARG C 2 8 ? -0.712 -12.310 27.395 1.00 52.39 8 ARG E C 1
ATOM 997 O O . ARG C 2 8 ? -0.224 -13.307 27.875 1.00 50.40 8 ARG E O 1
ATOM 1005 N N . SER C 2 9 ? -1.963 -11.934 27.664 1.00 41.66 9 SER E N 1
ATOM 1006 C CA . SER C 2 9 ? -2.870 -12.810 28.416 1.00 51.16 9 SER E CA 1
#

Nearest PDB structures (foldseek):
  6gpz-assembly1_B  TM=1.016E+00  e=2.044E-08  Bacillus subtilis subsp. subtilis str. 168
  6gp7-assembly1_B  TM=9.714E-01  e=2.332E-07  Bacillus subtilis subsp. subtilis str. 168
  6gpz-assembly1_A  TM=8.724E-01  e=3.336E-07  Bacillus subtilis subsp. subtilis str. 168
  4ug3-assembly1_A  TM=8.401E-01  e=3.584E-07  Bacillus subtilis subsp. subtilis str. 168
  2wuk-assembly2_D  TM=9.619E-01  e=8.095E-03  Bacillus subtilis

Radius of gyration: 18.3 Å; Cα contacts (8 Å, |Δi|>4): 146; chains: 3; bounding box: 23×43×56 Å

GO terms:
  GO:0005737 cytoplasm (C, EXP)

Solvent-accessible surface area: 7956 Å² total; per-residue (Å²): 82,128,73,80,44,94,28,56,21,75,43,0,74,118,79,112,16,124,54,12,118,124,1,27,54,66,107,32,1,18,109,8,2,31,69,0,18,52,0,4,96,30,10,101,70,13,15,102,66,18,59,86,78,20,124,59,25,67,70,87,67,188,79,172,84,81,50,118,22,47,35,123,91,4,114,101,84,150,20,81,58,18,112,167,0,26,76,70,98,31,1,64,91,12,14,59,92,0,46,120,1,12,62,29,10,117,84,4,8,61,40,13,94,79,71,12,126,62,35,60,56,108,64,158,133,140,42,62

Sequence (128 aa):
GHMKVKLSAKEILEKEFKTGVRGYKQEDVDEFLDMIIKDYETFHQEIEELQQENLQLKKQLEGHMKVKLSAKEILEKEFKTGVRGYKQEDVDEFLDMIIKDYETFHQEIEELQQENLQLKKQLEETRS